Protein AF-A0A964ZYA9-F1 (afdb_monomer)

pLDDT: mean 88.0, std 15.66, range [35.34, 98.38]

Radius of gyration: 17.42 Å; Cα contacts (8 Å, |Δi|>4): 126; chains: 1; bounding box: 40×22×54 Å

Secondary structure (DSSP, 8-state):
-HHHHHHHHHHHHH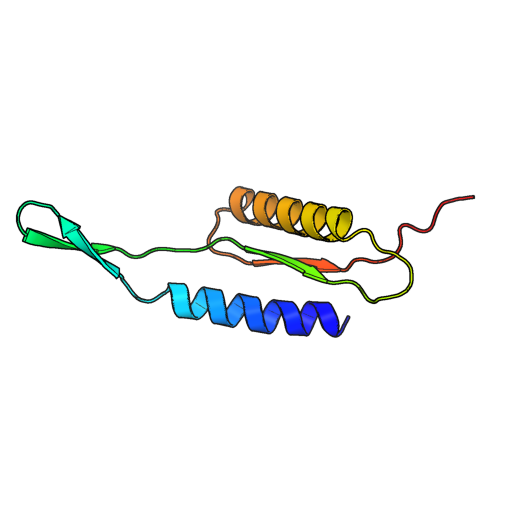HHHTTSPEEEE-TTS-EEEE-----EEEEEE-SSS---HHHHHHHHHHHHHHHHHTTSSSEEEEEE-------

Mean predicted aligned error: 6.46 Å

Sequence (87 aa):
DTLLHQAEIVANKLMQAARDPILVTDHSHRSVEVQLTVSMGVSATEMFEPAHSTTLLIAADRMLYQSKAAGGNQITSVSGQEETHGQ

Nearest PDB structures (foldseek):
  4f8e-assembly1_B  TM=3.040E-01  e=2.646E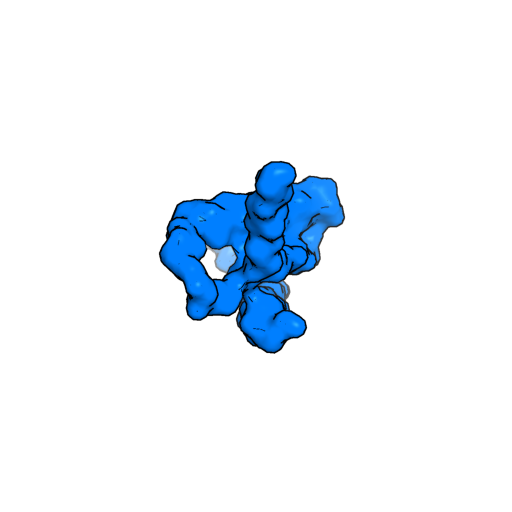+00  Homo sapiens
  3lrt-assembly1_B  TM=2.480E-01  e=1.550E+00  Thermoplasma volcanium
  3dah-assembly1_C  TM=2.963E-01  e=3.233E+00  Burkholderia pseudomallei 1710b
  7c1k-assembly1_A  TM=3.539E-01  e=8.808E+00  Mycetohabitans rhizoxinica HKI 454

Foldseek 3Di:
DVFQVVQVVVVVVVQVVLQAWDWDADPVRDTDTDGDAAQWFEEDEDPPDCPPVVVRVVNRVVQSVVCVVVPHRDYGYDYPDDPPPDD

Solvent-accessible surface area (backbone atoms only — not comparable to full-atom values): 5146 Å² total; per-residue (Å²): 115,71,62,42,53,54,50,48,54,52,50,51,52,52,53,56,65,41,59,58,63,43,80,47,66,50,97,84,72,50,73,45,78,42,80,54,76,56,55,35,34,40,55,30,64,78,90,81,60,90,71,50,68,65,58,50,49,51,48,13,51,52,24,26,52,50,16,47,73,74,74,33,69,34,81,26,76,47,70,59,66,80,80,74,77,80,126

Structure (mmCIF, N/CA/C/O backbone):
data_AF-A0A964ZYA9-F1
#
_entry.id   AF-A0A964ZYA9-F1
#
loop_
_atom_site.group_PDB
_atom_site.id
_atom_site.type_symbol
_atom_site.label_atom_id
_atom_site.label_alt_id
_atom_site.label_comp_id
_atom_site.label_asym_id
_atom_site.label_entity_id
_atom_site.label_seq_id
_atom_site.pdbx_PDB_ins_code
_atom_site.Cartn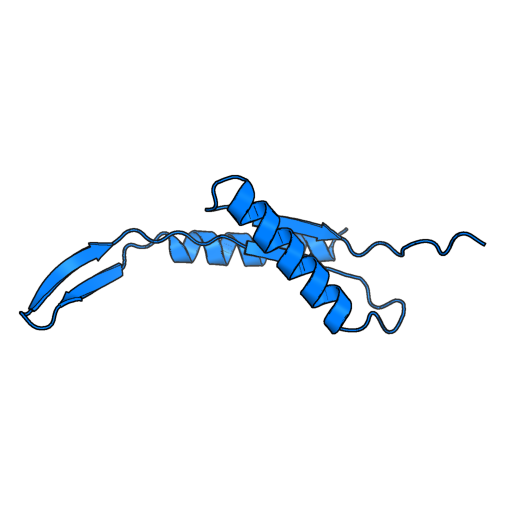_x
_atom_site.Cartn_y
_atom_site.Cartn_z
_atom_site.occupancy
_atom_site.B_iso_or_equiv
_atom_site.auth_seq_id
_atom_site.auth_comp_id
_atom_site.auth_asym_id
_atom_site.auth_atom_id
_atom_site.pdbx_PDB_model_num
ATOM 1 N N . ASP A 1 1 ? 0.032 2.048 -20.659 1.00 74.19 1 ASP A N 1
ATOM 2 C CA . ASP A 1 1 ? 0.720 1.232 -19.651 1.00 74.19 1 ASP A CA 1
ATOM 3 C C . ASP A 1 1 ? -0.281 0.291 -18.987 1.00 74.19 1 ASP A C 1
ATOM 5 O O . ASP A 1 1 ? -1.034 0.687 -18.103 1.00 74.19 1 ASP A O 1
ATOM 9 N N . THR A 1 2 ? -0.379 -0.928 -19.511 1.00 87.12 2 THR A N 1
ATOM 10 C CA . THR A 1 2 ? -1.395 -1.907 -19.092 1.00 87.12 2 THR A CA 1
ATOM 11 C C . THR A 1 2 ? -1.075 -2.508 -17.722 1.00 87.12 2 THR A C 1
ATOM 13 O O . THR A 1 2 ? -1.995 -2.795 -16.957 1.00 87.12 2 THR A O 1
ATOM 16 N N . LEU A 1 3 ? 0.211 -2.669 -17.388 1.00 90.19 3 LEU A N 1
ATOM 17 C CA . LEU A 1 3 ? 0.639 -3.236 -16.109 1.00 90.19 3 LEU A CA 1
ATOM 18 C C . LEU A 1 3 ? 0.345 -2.282 -14.956 1.00 90.19 3 LEU A C 1
ATOM 20 O O . LEU A 1 3 ? -0.206 -2.710 -13.940 1.00 90.19 3 LEU A O 1
ATOM 24 N N . LEU A 1 4 ? 0.642 -0.989 -15.130 1.00 92.75 4 LEU A N 1
ATOM 25 C CA . LEU A 1 4 ? 0.331 0.012 -14.112 1.00 92.75 4 LEU A CA 1
ATOM 26 C C . LEU A 1 4 ? -1.173 0.060 -13.826 1.00 92.75 4 LEU A C 1
ATOM 28 O O . LEU A 1 4 ? -1.583 0.021 -12.669 1.00 92.75 4 LEU A O 1
ATOM 32 N N . HIS A 1 5 ? -1.996 0.031 -14.877 1.00 94.62 5 HIS A N 1
ATOM 33 C CA . HIS A 1 5 ? -3.449 0.015 -14.731 1.00 94.62 5 HIS A CA 1
ATOM 34 C C . HIS A 1 5 ? -3.954 -1.219 -13.962 1.00 94.62 5 HIS A C 1
ATOM 36 O O . HIS A 1 5 ? -4.811 -1.112 -13.084 1.00 94.62 5 HIS A O 1
ATOM 42 N N . GLN A 1 6 ? -3.407 -2.406 -14.242 1.00 95.25 6 GLN A N 1
ATOM 43 C CA . GLN A 1 6 ? -3.754 -3.623 -13.500 1.00 95.25 6 GLN A CA 1
ATOM 44 C C . GLN A 1 6 ? -3.334 -3.544 -12.027 1.00 95.25 6 GLN A C 1
ATOM 46 O O . GLN A 1 6 ? -4.100 -3.949 -11.147 1.00 95.25 6 GLN A O 1
ATOM 51 N N . ALA A 1 7 ? -2.154 -2.989 -11.743 1.00 95.62 7 ALA A N 1
ATOM 52 C CA . ALA A 1 7 ? -1.681 -2.784 -10.379 1.00 95.62 7 ALA A CA 1
ATOM 53 C C . ALA A 1 7 ? -2.578 -1.797 -9.609 1.00 95.62 7 ALA A C 1
ATOM 55 O O . ALA A 1 7 ? -2.942 -2.055 -8.460 1.00 95.62 7 ALA A O 1
ATOM 56 N N . GLU A 1 8 ? -3.025 -0.719 -10.256 1.00 96.75 8 GLU A N 1
ATOM 57 C CA . GLU A 1 8 ? -3.978 0.235 -9.681 1.00 96.75 8 GLU A CA 1
ATOM 58 C C . GLU A 1 8 ? -5.332 -0.404 -9.368 1.00 96.75 8 GLU A C 1
ATOM 60 O O . GLU A 1 8 ? -5.925 -0.096 -8.335 1.00 96.75 8 GLU A O 1
ATOM 65 N N . ILE A 1 9 ? -5.831 -1.319 -10.204 1.00 97.94 9 ILE A N 1
ATOM 66 C CA . ILE A 1 9 ? -7.072 -2.052 -9.911 1.00 97.94 9 ILE A CA 1
ATOM 67 C C . ILE A 1 9 ? -6.929 -2.853 -8.610 1.00 97.94 9 ILE A C 1
ATOM 69 O O . ILE A 1 9 ? -7.835 -2.838 -7.773 1.00 97.94 9 ILE A O 1
ATOM 73 N N . VAL A 1 10 ? -5.804 -3.546 -8.418 1.00 97.75 10 VAL A N 1
ATOM 74 C CA . VAL A 1 10 ? -5.544 -4.306 -7.185 1.00 97.75 10 VAL A CA 1
ATOM 75 C C . VAL A 1 10 ? -5.424 -3.367 -5.985 1.00 97.75 10 VAL A C 1
ATOM 77 O O . VAL A 1 10 ? -6.073 -3.601 -4.965 1.00 97.75 10 VAL A O 1
ATOM 80 N N . ALA A 1 11 ? -4.675 -2.271 -6.115 1.00 97.25 11 ALA A N 1
ATOM 81 C CA . ALA A 1 11 ? -4.537 -1.277 -5.054 1.00 97.25 11 ALA A CA 1
ATOM 82 C C . ALA A 1 11 ? -5.894 -0.665 -4.662 1.00 97.25 11 ALA A C 1
ATOM 84 O O . ALA A 1 11 ? -6.208 -0.552 -3.480 1.00 97.25 11 ALA A O 1
ATOM 85 N N . ASN A 1 12 ? -6.756 -0.351 -5.631 1.00 96.81 12 ASN A N 1
ATOM 86 C CA . ASN A 1 12 ? -8.101 0.158 -5.358 1.00 96.81 12 ASN A CA 1
ATOM 87 C C . ASN A 1 12 ? -8.963 -0.852 -4.591 1.00 96.81 12 ASN A C 1
ATOM 89 O O . ASN A 1 12 ? -9.673 -0.466 -3.662 1.00 96.81 12 ASN A O 1
ATOM 93 N N . LYS A 1 13 ? -8.879 -2.146 -4.923 1.00 96.94 13 LYS A N 1
ATOM 94 C CA . LYS A 1 13 ? -9.584 -3.200 -4.172 1.00 96.94 13 LYS A CA 1
ATOM 95 C C . LYS A 1 13 ? -9.105 -3.281 -2.722 1.00 96.94 13 LYS A C 1
ATOM 97 O O . LYS A 1 13 ? -9.930 -3.395 -1.821 1.00 96.94 13 LYS A O 1
ATOM 102 N N . LEU A 1 14 ? -7.797 -3.164 -2.487 1.00 95.12 14 LEU A N 1
ATOM 103 C CA . LEU A 1 14 ? -7.233 -3.137 -1.134 1.00 95.12 14 LEU A CA 1
ATOM 104 C C . LEU A 1 14 ? -7.671 -1.888 -0.354 1.00 95.12 14 LEU A C 1
ATOM 106 O O . LEU A 1 14 ? -8.046 -2.005 0.809 1.00 95.12 14 LEU A O 1
ATOM 110 N N . MET A 1 15 ? -7.698 -0.710 -0.992 1.00 94.88 15 MET A N 1
ATOM 111 C CA . MET A 1 15 ? -8.235 0.506 -0.365 1.00 94.88 15 MET A CA 1
ATOM 112 C C . MET A 1 15 ? -9.697 0.341 0.033 1.00 94.88 15 MET A C 1
ATOM 114 O O . MET A 1 15 ? -10.081 0.792 1.105 1.00 94.88 15 MET A O 1
ATOM 118 N N . GLN A 1 16 ? -10.518 -0.263 -0.830 1.00 93.81 16 GLN A N 1
ATOM 119 C CA . GLN A 1 16 ? -11.933 -0.495 -0.545 1.00 93.81 16 GLN A CA 1
ATOM 120 C C . GLN A 1 16 ? -12.112 -1.461 0.626 1.00 93.81 16 GLN A C 1
ATOM 122 O O . GLN A 1 16 ? -12.886 -1.155 1.524 1.00 93.81 16 GLN A O 1
ATOM 127 N N . ALA A 1 17 ? -11.358 -2.562 0.660 1.00 91.56 17 ALA A N 1
ATOM 128 C CA . ALA A 1 17 ? -11.393 -3.519 1.767 1.00 91.56 17 ALA A CA 1
ATOM 129 C C . ALA A 1 1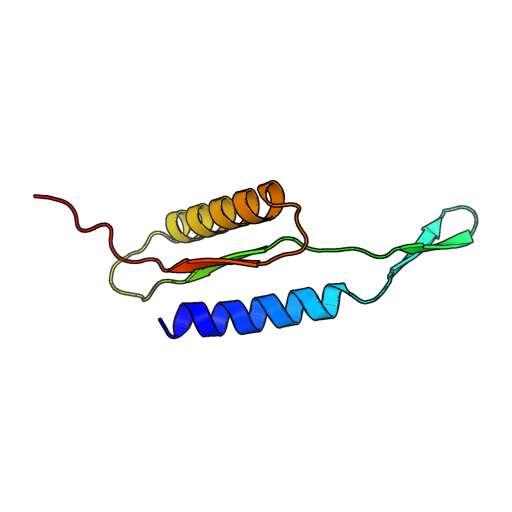7 ? -10.957 -2.896 3.107 1.00 91.56 17 ALA A C 1
ATOM 131 O O . ALA A 1 17 ? -11.461 -3.268 4.158 1.00 91.56 17 ALA A O 1
ATOM 132 N N . ALA A 1 18 ? -10.055 -1.911 3.081 1.00 90.69 18 ALA A N 1
ATOM 133 C CA . ALA A 1 18 ? -9.623 -1.193 4.279 1.00 90.69 18 ALA A CA 1
ATOM 134 C C . ALA A 1 18 ? -10.659 -0.184 4.819 1.00 90.69 18 ALA A C 1
ATOM 136 O O . ALA A 1 18 ? -10.404 0.444 5.846 1.00 90.69 18 ALA A O 1
ATOM 137 N N . ARG A 1 19 ? -11.797 0.018 4.134 1.00 90.88 19 ARG A N 1
ATOM 138 C CA . ARG A 1 19 ? -12.854 0.940 4.585 1.00 90.88 19 ARG A CA 1
ATOM 139 C C . ARG A 1 19 ? -13.759 0.343 5.650 1.00 90.88 19 ARG A C 1
ATOM 141 O O . ARG A 1 19 ? -14.475 1.111 6.286 1.00 90.88 19 ARG A O 1
ATOM 148 N N . ASP A 1 20 ? -13.738 -0.965 5.859 1.00 92.94 20 ASP A N 1
ATOM 149 C CA . ASP A 1 20 ? -14.567 -1.569 6.893 1.00 92.94 20 ASP A CA 1
ATOM 150 C C . ASP A 1 20 ? -14.031 -1.180 8.285 1.00 92.94 20 ASP A C 1
ATOM 152 O O . ASP A 1 20 ? -12.826 -1.315 8.540 1.00 92.94 20 ASP A O 1
ATOM 156 N N . PRO A 1 21 ? -14.884 -0.670 9.193 1.00 93.75 21 PRO A N 1
ATOM 157 C CA . PRO A 1 21 ? -14.479 -0.386 10.561 1.00 93.75 21 PRO A CA 1
ATOM 158 C C . PRO A 1 21 ? -13.985 -1.654 11.251 1.00 93.75 21 PRO A C 1
ATOM 160 O O . PRO A 1 21 ? -14.587 -2.722 11.135 1.00 93.75 21 PRO A O 1
ATOM 163 N N . ILE A 1 22 ? -12.906 -1.526 12.018 1.00 93.50 22 ILE A N 1
ATOM 164 C CA . ILE A 1 22 ? -12.431 -2.617 12.866 1.00 93.50 22 ILE A CA 1
ATOM 165 C C . ILE A 1 22 ? -12.940 -2.426 14.291 1.00 93.50 22 ILE A C 1
ATOM 167 O O . ILE A 1 22 ? -12.892 -1.323 14.840 1.00 93.50 22 ILE A O 1
ATOM 171 N N . LEU A 1 23 ? -13.401 -3.511 14.908 1.00 95.75 23 LEU A N 1
ATOM 172 C CA . LEU A 1 23 ? -13.744 -3.515 16.323 1.00 95.75 23 LEU A CA 1
ATOM 173 C C . LEU A 1 23 ? -12.465 -3.716 17.138 1.00 95.75 23 LEU A C 1
ATOM 175 O O . LEU A 1 23 ? -11.863 -4.789 17.109 1.00 95.75 23 LEU A O 1
ATOM 179 N N . VAL A 1 24 ? -12.049 -2.682 17.862 1.00 95.25 24 VAL A N 1
ATOM 180 C CA . VAL A 1 24 ? -10.914 -2.757 18.782 1.00 95.25 24 VAL A CA 1
ATOM 181 C C . VAL A 1 24 ? -11.455 -2.944 20.188 1.00 95.25 24 VAL A C 1
ATOM 183 O O . VAL A 1 24 ? -12.173 -2.084 20.699 1.00 95.25 24 VAL A O 1
ATOM 186 N N . THR A 1 25 ? -11.101 -4.065 20.814 1.00 96.12 25 THR A N 1
ATOM 187 C CA . THR A 1 25 ? -11.467 -4.374 22.199 1.00 96.12 25 THR A CA 1
ATOM 188 C C . THR A 1 25 ? -10.242 -4.255 23.098 1.00 96.12 25 THR A C 1
ATOM 190 O O . THR A 1 25 ? -9.211 -4.870 22.830 1.00 96.12 25 THR A O 1
ATOM 193 N N . ASP A 1 26 ? -10.342 -3.462 24.164 1.00 94.69 26 ASP A N 1
ATOM 194 C CA . ASP A 1 26 ? -9.265 -3.307 25.141 1.00 94.69 26 ASP A CA 1
ATOM 195 C C . ASP A 1 26 ? -9.245 -4.435 26.193 1.00 94.69 26 ASP A C 1
ATOM 197 O O . ASP A 1 26 ? -10.134 -5.287 26.264 1.00 94.69 26 ASP A O 1
ATOM 201 N N . HIS A 1 27 ? -8.226 -4.430 27.059 1.00 93.88 27 HIS A N 1
ATOM 202 C CA . HIS A 1 27 ? -8.079 -5.413 28.142 1.00 93.88 27 HIS A CA 1
ATOM 203 C C . HIS A 1 27 ? -9.198 -5.368 29.197 1.00 93.88 27 HIS A C 1
ATOM 205 O O . HIS A 1 27 ? -9.324 -6.300 29.986 1.00 93.88 27 HIS A O 1
ATOM 211 N N . SER A 1 28 ? -10.001 -4.302 29.230 1.00 95.62 28 SER A N 1
ATOM 212 C CA . SER A 1 28 ? -11.167 -4.158 30.108 1.00 95.62 28 SER A CA 1
ATOM 213 C C . SER A 1 28 ? -12.483 -4.558 29.428 1.00 95.62 28 SER A C 1
ATOM 215 O O . SER A 1 28 ? -13.554 -4.305 29.978 1.00 95.62 28 SER A O 1
ATOM 217 N N . HIS A 1 29 ? -12.408 -5.192 28.250 1.00 93.25 29 HIS A N 1
ATOM 218 C CA . HIS A 1 29 ? -13.538 -5.599 27.410 1.00 93.25 29 HIS A CA 1
ATOM 219 C C . HIS A 1 29 ? -14.391 -4.443 26.872 1.00 93.25 29 HIS A C 1
ATOM 221 O O . HIS A 1 29 ? -15.527 -4.651 26.439 1.00 93.25 29 HIS A O 1
ATOM 227 N N . ARG A 1 30 ? -13.859 -3.218 26.845 1.00 94.19 30 ARG A N 1
ATOM 228 C CA . ARG A 1 30 ? -14.518 -2.105 26.153 1.00 94.19 30 ARG A CA 1
ATOM 229 C C . ARG A 1 30 ? -14.202 -2.202 24.677 1.00 94.19 30 ARG A C 1
ATOM 231 O O . ARG A 1 30 ? -13.059 -2.461 24.317 1.00 94.19 30 ARG A O 1
ATOM 238 N N . SER A 1 31 ? -15.208 -1.980 23.840 1.00 96.62 31 SER A N 1
ATOM 239 C CA . SER A 1 31 ? -15.048 -2.044 22.390 1.00 96.62 31 SER A CA 1
ATOM 240 C C . SER A 1 31 ? -15.365 -0.703 21.746 1.00 96.62 31 SER A C 1
ATOM 242 O O . SER A 1 31 ? -16.324 -0.037 22.135 1.00 96.62 31 SER A O 1
ATOM 244 N N . VAL A 1 32 ? -14.551 -0.322 20.767 1.00 96.44 32 VAL A N 1
ATOM 245 C CA . VAL A 1 32 ? -14.747 0.865 19.935 1.00 96.44 32 VAL A CA 1
ATOM 246 C C . VAL A 1 32 ? -14.534 0.490 18.473 1.00 96.44 32 VAL A C 1
ATOM 248 O O . VAL A 1 32 ? -13.620 -0.267 18.146 1.00 96.44 32 VAL A O 1
ATOM 251 N N . GLU A 1 33 ? -15.390 1.002 17.595 1.00 97.06 33 GLU A N 1
ATOM 252 C CA . GLU A 1 33 ? -15.180 0.903 16.154 1.00 97.06 33 GLU A CA 1
ATOM 253 C C . GLU A 1 33 ? -14.177 1.968 15.717 1.00 97.06 33 GLU A C 1
ATOM 255 O O . GLU A 1 33 ? -14.336 3.155 16.011 1.00 97.06 33 GLU A O 1
ATOM 260 N N . VAL A 1 34 ? -13.128 1.541 15.022 1.00 95.38 34 VAL A N 1
ATOM 261 C CA . VAL A 1 34 ? -12.088 2.429 14.509 1.00 95.38 34 VAL A CA 1
ATOM 262 C C . VAL A 1 34 ? -12.106 2.384 12.992 1.00 95.38 34 VAL A C 1
ATOM 264 O O . VAL A 1 34 ? -11.945 1.326 12.384 1.00 95.38 34 VAL A O 1
ATOM 267 N N . GLN A 1 35 ? -12.256 3.557 12.380 1.00 93.81 35 GLN A N 1
ATOM 268 C CA . GLN A 1 35 ? -12.090 3.722 10.944 1.00 93.81 35 GLN A CA 1
ATOM 269 C C . GLN A 1 35 ? -10.602 3.879 10.621 1.00 93.81 35 GLN A C 1
ATOM 271 O O . GLN A 1 35 ? -9.992 4.897 10.952 1.00 93.81 35 GLN A O 1
ATOM 276 N N . LEU A 1 36 ? -10.018 2.882 9.959 1.00 92.12 36 LEU A N 1
ATOM 277 C CA . LEU A 1 36 ? -8.658 2.974 9.438 1.00 92.12 36 LEU A CA 1
ATOM 278 C C . LEU A 1 36 ? -8.663 3.431 7.977 1.00 92.12 36 LEU A C 1
ATOM 280 O O . LEU A 1 36 ? -9.657 3.312 7.262 1.00 92.12 36 LEU A O 1
ATOM 284 N N . THR A 1 37 ? -7.530 3.982 7.546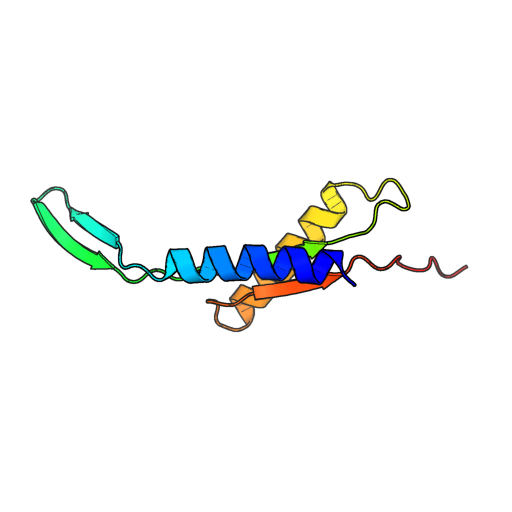 1.00 94.50 37 THR A N 1
ATOM 285 C CA . THR A 1 37 ? -7.249 4.292 6.141 1.00 94.50 37 THR A CA 1
ATOM 286 C C . THR A 1 37 ? -5.861 3.780 5.780 1.00 94.50 37 THR A C 1
ATOM 288 O O . THR A 1 37 ? -5.013 3.578 6.652 1.00 94.50 37 THR A O 1
ATOM 291 N N . VAL A 1 38 ? -5.622 3.565 4.488 1.00 95.44 38 VAL A N 1
ATOM 292 C CA . VAL A 1 38 ? -4.333 3.096 3.969 1.00 95.44 38 VAL A CA 1
ATOM 293 C C . VAL A 1 38 ? -3.820 4.053 2.902 1.00 95.44 38 VAL A C 1
ATOM 295 O O . VAL A 1 38 ? -4.579 4.568 2.088 1.00 95.44 38 VAL A O 1
ATOM 298 N N . SER A 1 39 ? -2.514 4.295 2.914 1.00 97.69 39 SER A N 1
ATOM 299 C CA . SER A 1 39 ? -1.805 5.008 1.846 1.00 97.69 39 SER A CA 1
ATOM 300 C C . SER A 1 39 ? -0.990 3.981 1.075 1.00 97.69 39 SER A C 1
ATOM 302 O O . SER A 1 39 ? -0.355 3.135 1.706 1.00 97.69 39 SER A O 1
ATOM 304 N N . MET A 1 40 ? -1.011 4.026 -0.256 1.00 98.00 40 MET A N 1
ATOM 305 C CA . MET A 1 40 ? -0.314 3.042 -1.087 1.00 98.00 40 MET A CA 1
ATOM 306 C C . MET A 1 40 ? 0.514 3.707 -2.179 1.00 98.00 40 MET A C 1
ATOM 308 O O . MET A 1 40 ? 0.039 4.594 -2.885 1.00 98.00 40 MET A O 1
ATOM 312 N N . GLY A 1 41 ? 1.752 3.236 -2.314 1.00 97.81 41 GLY A N 1
ATOM 313 C CA . GLY A 1 41 ? 2.613 3.505 -3.454 1.00 97.81 41 GLY A CA 1
ATOM 314 C C . GLY A 1 41 ? 2.639 2.300 -4.381 1.00 97.81 41 GLY A C 1
ATOM 315 O O . GLY A 1 41 ? 2.855 1.178 -3.925 1.00 97.81 41 GLY A O 1
ATOM 316 N N . VAL A 1 42 ? 2.398 2.526 -5.668 1.00 96.94 42 VAL A N 1
ATOM 317 C CA . VAL A 1 42 ? 2.329 1.477 -6.688 1.00 96.94 42 VAL A CA 1
ATOM 318 C C . VAL A 1 42 ? 3.401 1.733 -7.738 1.00 96.94 42 VAL A C 1
ATOM 320 O O . VAL A 1 42 ? 3.534 2.843 -8.246 1.00 96.94 42 VAL A O 1
ATOM 323 N N . SER A 1 43 ? 4.157 0.701 -8.090 1.00 94.12 43 SER A N 1
ATOM 324 C CA . SER A 1 43 ? 5.066 0.733 -9.230 1.00 94.12 43 SER A CA 1
ATOM 325 C C . SER A 1 43 ? 4.848 -0.500 -10.097 1.00 94.12 43 SER A C 1
ATOM 327 O O . SER A 1 43 ? 4.562 -1.591 -9.598 1.00 94.12 43 SER A O 1
ATOM 329 N N . ALA A 1 44 ? 4.953 -0.318 -11.409 1.00 92.12 44 ALA A N 1
ATOM 330 C CA . ALA A 1 44 ? 4.876 -1.399 -12.381 1.00 92.12 44 ALA A CA 1
ATOM 331 C C . ALA A 1 44 ? 5.906 -1.160 -13.485 1.00 92.12 44 ALA A C 1
ATOM 333 O O . ALA A 1 44 ? 6.142 -0.020 -13.874 1.00 92.12 44 ALA A O 1
ATOM 334 N N . THR A 1 45 ? 6.525 -2.228 -13.978 1.00 87.94 45 THR A N 1
ATOM 335 C CA . THR A 1 45 ? 7.499 -2.180 -15.073 1.00 87.94 45 THR A CA 1
ATOM 336 C C . THR A 1 45 ? 7.313 -3.401 -15.956 1.00 87.94 45 THR A C 1
ATOM 338 O O . THR A 1 45 ? 6.987 -4.482 -15.459 1.00 87.94 45 THR A O 1
ATOM 341 N N . GLU A 1 46 ? 7.531 -3.244 -17.256 1.00 83.88 46 GLU A N 1
ATOM 342 C CA . GLU A 1 46 ? 7.642 -4.385 -18.162 1.00 83.88 46 GLU A CA 1
ATOM 343 C C . GLU A 1 46 ? 9.012 -5.060 -17.967 1.00 83.88 46 GLU A C 1
ATOM 345 O O . GLU A 1 46 ? 9.998 -4.409 -17.609 1.00 83.88 46 GLU A O 1
ATOM 350 N N . MET A 1 47 ? 9.076 -6.382 -18.153 1.00 69.31 47 MET A N 1
ATOM 351 C CA . MET A 1 47 ? 10.338 -7.129 -18.112 1.00 69.31 47 MET A CA 1
ATOM 352 C C . MET A 1 47 ? 11.101 -6.892 -19.417 1.00 69.31 47 MET A C 1
ATOM 354 O O . MET A 1 47 ? 10.931 -7.661 -20.35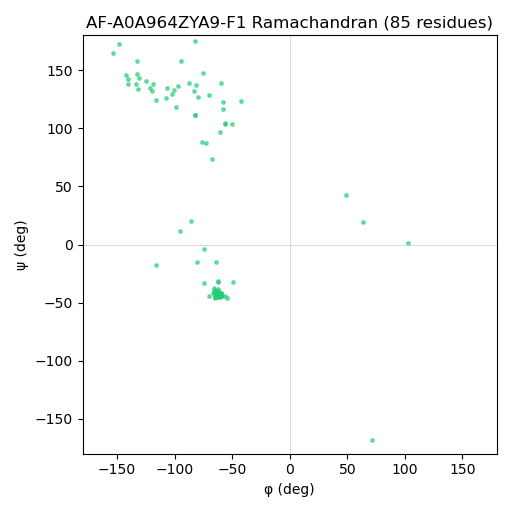9 1.00 69.31 47 MET A O 1
ATOM 358 N N . PHE A 1 48 ? 11.916 -5.839 -19.485 1.00 59.97 48 PHE A N 1
ATOM 359 C CA . PHE A 1 48 ? 12.764 -5.584 -20.661 1.00 59.97 48 PHE A CA 1
ATOM 360 C C . PHE A 1 48 ? 14.272 -5.643 -20.404 1.00 59.97 48 PHE A C 1
ATOM 362 O O . PHE A 1 48 ? 15.032 -5.907 -21.322 1.00 59.97 48 PHE A O 1
ATOM 369 N N . GLU A 1 49 ? 14.702 -5.556 -19.155 1.00 58.66 49 GLU A N 1
ATOM 370 C CA . GLU A 1 49 ? 16.092 -5.685 -18.701 1.00 58.66 49 GLU A CA 1
ATOM 371 C C . GLU A 1 49 ? 16.031 -6.299 -17.286 1.00 58.66 49 GLU A C 1
ATOM 373 O O . GLU A 1 49 ? 14.923 -6.424 -16.740 1.00 58.66 49 GLU A O 1
ATOM 378 N N . PRO A 1 50 ? 17.140 -6.685 -16.626 1.00 60.62 50 PRO A N 1
ATOM 379 C CA . PRO A 1 50 ? 17.110 -6.963 -15.197 1.00 60.62 50 PRO A CA 1
ATOM 380 C C . PRO A 1 50 ? 16.860 -5.646 -14.448 1.00 60.62 50 PRO A C 1
ATOM 382 O O . PRO A 1 50 ? 17.752 -5.075 -13.820 1.00 60.62 50 PRO A O 1
ATOM 385 N N . ALA A 1 51 ? 15.622 -5.150 -14.510 1.00 58.88 51 ALA A N 1
ATOM 386 C CA . ALA A 1 51 ? 15.100 -4.155 -13.604 1.00 58.88 51 ALA A CA 1
ATOM 387 C C . ALA A 1 51 ? 15.277 -4.762 -12.219 1.00 58.88 51 ALA A C 1
ATOM 389 O O . ALA A 1 51 ? 14.602 -5.724 -11.842 1.00 58.88 51 ALA A O 1
ATOM 390 N N . HIS A 1 52 ? 16.288 -4.272 -11.506 1.00 72.94 52 HIS A N 1
ATOM 391 C CA . HIS A 1 52 ? 16.623 -4.799 -10.200 1.00 72.94 52 HIS A CA 1
ATOM 392 C C . HIS A 1 52 ? 15.366 -4.634 -9.351 1.00 72.94 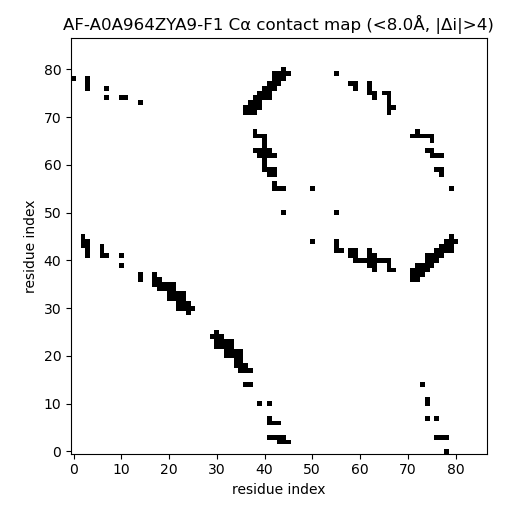52 HIS A C 1
ATOM 394 O O . HIS A 1 52 ? 14.840 -3.528 -9.235 1.00 72.94 52 HIS A O 1
ATOM 400 N N . SER A 1 53 ? 14.854 -5.728 -8.791 1.00 81.19 53 SER A N 1
ATOM 401 C CA . SER A 1 53 ? 13.648 -5.724 -7.952 1.00 81.19 53 SER A CA 1
ATOM 402 C C . SER A 1 53 ? 13.709 -4.637 -6.871 1.00 81.19 53 SER A C 1
ATOM 404 O O . SER A 1 53 ? 12.704 -4.004 -6.557 1.00 81.19 53 SER A O 1
ATOM 406 N N . THR A 1 54 ? 14.916 -4.344 -6.382 1.00 87.81 54 THR A N 1
ATOM 407 C CA . THR A 1 54 ? 15.235 -3.211 -5.510 1.00 87.81 54 THR A CA 1
ATOM 408 C C . THR A 1 54 ? 14.800 -1.858 -6.083 1.00 87.81 54 THR A C 1
ATOM 410 O O . THR A 1 54 ? 14.180 -1.079 -5.369 1.00 87.81 54 THR A O 1
ATOM 413 N N . THR A 1 55 ? 15.070 -1.565 -7.355 1.00 87.19 55 THR A N 1
ATOM 414 C CA . THR A 1 55 ? 14.662 -0.314 -8.017 1.00 87.19 55 THR A CA 1
ATOM 415 C C . THR A 1 55 ? 13.143 -0.185 -8.076 1.00 87.19 55 THR A C 1
ATOM 417 O O . THR A 1 55 ? 12.607 0.884 -7.785 1.00 87.19 55 THR A O 1
ATOM 420 N N . LEU A 1 56 ? 12.434 -1.280 -8.376 1.00 89.25 56 LEU A N 1
ATOM 421 C CA . LEU A 1 56 ? 10.969 -1.286 -8.406 1.00 89.25 56 LEU A CA 1
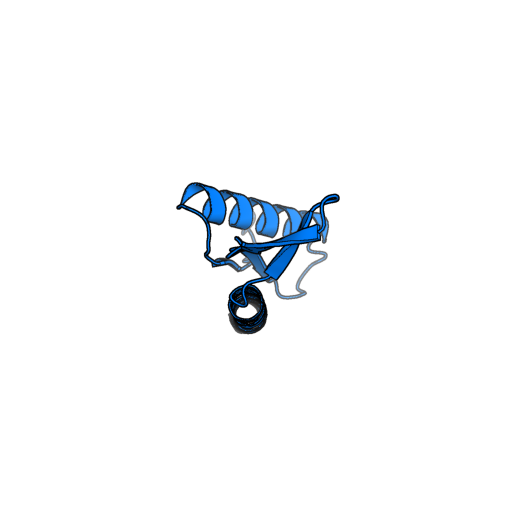ATOM 422 C C . LEU A 1 56 ? 10.375 -1.012 -7.013 1.00 89.25 56 LEU A C 1
ATOM 424 O O . LEU A 1 56 ? 9.430 -0.229 -6.888 1.00 89.25 56 LEU A O 1
ATOM 428 N N . LEU A 1 57 ? 10.966 -1.594 -5.964 1.00 92.62 57 LEU A N 1
ATOM 429 C CA . LEU A 1 57 ? 10.582 -1.339 -4.573 1.00 92.62 57 LEU A CA 1
ATOM 430 C C . LEU A 1 57 ? 10.889 0.099 -4.137 1.00 92.62 57 LEU A C 1
ATOM 432 O O . LEU A 1 57 ? 10.046 0.725 -3.501 1.00 92.62 57 LEU A O 1
ATOM 436 N N . ILE A 1 58 ? 12.047 0.652 -4.514 1.00 93.88 58 ILE A N 1
ATOM 437 C CA . ILE A 1 58 ? 12.390 2.059 -4.246 1.00 93.88 58 ILE A CA 1
ATOM 438 C C . ILE A 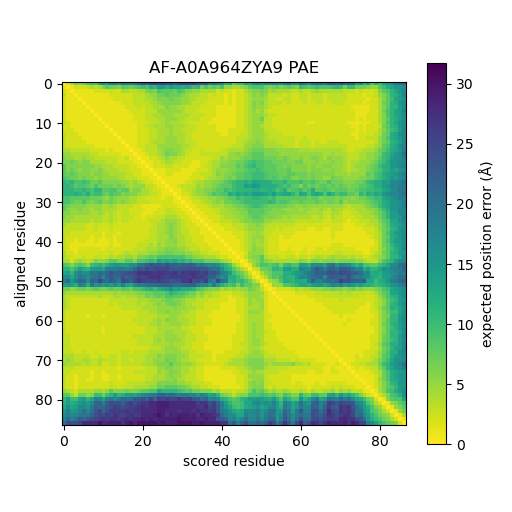1 58 ? 11.371 2.993 -4.910 1.00 93.88 58 ILE A C 1
ATOM 440 O O . ILE A 1 58 ? 10.942 3.969 -4.296 1.00 93.88 58 ILE A O 1
ATOM 444 N N . ALA A 1 59 ? 10.953 2.701 -6.144 1.00 93.44 59 ALA A N 1
ATOM 445 C CA . ALA A 1 59 ? 9.918 3.475 -6.824 1.00 93.44 59 ALA A CA 1
ATOM 446 C C . ALA A 1 59 ? 8.574 3.406 -6.076 1.00 93.44 59 ALA A C 1
ATOM 448 O O . ALA A 1 59 ? 7.956 4.445 -5.844 1.00 93.44 59 ALA A O 1
ATOM 449 N N . ALA A 1 60 ? 8.155 2.215 -5.631 1.00 95.50 60 ALA A N 1
ATOM 450 C CA . ALA A 1 60 ? 6.935 2.053 -4.839 1.00 95.50 60 ALA A CA 1
ATOM 451 C C . ALA A 1 60 ? 7.001 2.816 -3.504 1.00 95.50 60 ALA A C 1
ATOM 453 O O . ALA A 1 60 ? 6.044 3.497 -3.142 1.00 95.50 60 ALA A O 1
ATOM 454 N N . ASP A 1 61 ? 8.131 2.764 -2.794 1.00 97.75 61 ASP A N 1
ATOM 455 C CA . ASP A 1 61 ? 8.306 3.470 -1.519 1.00 97.75 61 ASP A CA 1
ATOM 456 C C . ASP A 1 61 ? 8.284 4.996 -1.698 1.00 97.75 61 ASP A C 1
ATOM 458 O O . ASP A 1 61 ? 7.627 5.710 -0.939 1.00 97.75 61 ASP A O 1
ATOM 462 N N . ARG A 1 62 ? 8.891 5.513 -2.777 1.00 97.75 62 ARG A N 1
ATOM 463 C CA . ARG A 1 62 ? 8.772 6.934 -3.148 1.00 97.75 62 ARG A CA 1
ATOM 464 C C . ARG A 1 62 ? 7.318 7.334 -3.385 1.00 97.75 62 ARG A C 1
ATOM 466 O O . ARG A 1 62 ? 6.893 8.378 -2.891 1.00 97.75 62 ARG A O 1
ATOM 473 N N . MET A 1 63 ? 6.546 6.513 -4.098 1.00 97.94 63 MET A N 1
ATOM 474 C CA . MET A 1 63 ? 5.120 6.775 -4.311 1.00 97.94 63 MET A CA 1
ATOM 475 C C . MET A 1 63 ? 4.322 6.700 -3.003 1.00 97.94 63 MET A C 1
ATOM 477 O O . MET A 1 63 ? 3.437 7.520 -2.774 1.00 97.94 63 MET A O 1
ATOM 481 N N . LEU A 1 64 ? 4.664 5.781 -2.097 1.00 98.38 64 LEU A N 1
ATOM 482 C CA . LEU A 1 64 ? 4.047 5.702 -0.772 1.00 98.38 64 LEU A CA 1
ATOM 483 C C . LEU A 1 64 ? 4.337 6.966 0.045 1.00 98.38 64 LEU A C 1
ATOM 485 O O . LEU A 1 64 ? 3.439 7.511 0.690 1.00 98.38 64 LEU A O 1
ATOM 489 N N . TYR A 1 65 ? 5.580 7.441 0.010 1.00 98.25 65 TYR A N 1
ATOM 490 C CA . TYR A 1 65 ? 5.977 8.676 0.671 1.00 98.25 65 TYR A CA 1
ATOM 491 C C . TYR A 1 65 ? 5.190 9.875 0.128 1.00 98.25 65 TYR A C 1
ATOM 493 O O . TYR A 1 65 ? 4.654 10.658 0.910 1.00 98.25 65 TYR A O 1
ATOM 501 N N . GLN A 1 66 ? 5.045 9.982 -1.196 1.00 98.19 66 GLN A N 1
ATOM 502 C CA . GLN A 1 66 ? 4.233 11.024 -1.831 1.00 98.19 66 GLN A CA 1
ATOM 503 C C . GLN A 1 66 ? 2.753 10.927 -1.446 1.00 98.19 66 GLN A C 1
ATOM 505 O O . GLN A 1 66 ? 2.161 11.938 -1.072 1.00 98.19 66 GLN A O 1
ATOM 510 N N . SER A 1 67 ? 2.175 9.722 -1.451 1.00 98.12 67 SER A N 1
ATOM 511 C CA . SER A 1 67 ? 0.793 9.484 -1.019 1.00 98.12 67 SER A CA 1
ATOM 512 C C . SER A 1 67 ? 0.559 9.978 0.414 1.00 98.12 67 SER A C 1
ATOM 514 O O . SER A 1 67 ? -0.413 10.692 0.679 1.00 98.12 67 SER A O 1
ATOM 516 N N . LYS A 1 68 ? 1.491 9.684 1.334 1.00 97.88 68 LYS A N 1
ATOM 517 C CA . LYS A 1 68 ? 1.454 10.193 2.715 1.00 97.88 68 LYS A CA 1
ATOM 518 C C . LYS A 1 68 ? 1.602 11.714 2.778 1.00 97.88 68 LYS A C 1
ATOM 520 O O . LYS A 1 68 ? 0.847 12.363 3.497 1.00 97.88 68 LYS A O 1
ATOM 525 N N . ALA A 1 69 ? 2.546 12.285 2.029 1.00 98.12 69 ALA A N 1
ATOM 526 C CA . ALA A 1 69 ? 2.792 13.726 2.004 1.00 98.12 69 ALA A CA 1
ATOM 527 C C . ALA A 1 69 ? 1.584 14.523 1.482 1.00 98.12 69 ALA A C 1
ATOM 529 O O . ALA A 1 69 ? 1.324 15.626 1.953 1.00 98.12 69 ALA A O 1
ATOM 530 N N . ALA A 1 70 ? 0.810 13.947 0.563 1.00 97.44 70 ALA A N 1
ATOM 531 C CA . ALA A 1 70 ? -0.400 14.551 0.017 1.00 97.44 70 ALA A CA 1
ATOM 532 C C . ALA A 1 70 ? -1.668 14.287 0.865 1.00 97.44 70 ALA A C 1
ATOM 534 O O . ALA A 1 70 ? -2.779 14.420 0.359 1.00 97.44 70 ALA A O 1
ATOM 535 N N . GLY A 1 71 ? -1.522 13.934 2.150 1.00 97.12 71 GLY A N 1
ATOM 536 C CA . GLY A 1 71 ? -2.632 13.800 3.108 1.00 97.12 71 GLY A CA 1
ATOM 537 C C . GLY A 1 71 ? -3.073 12.364 3.409 1.00 97.12 71 GLY A C 1
ATOM 538 O O . GLY A 1 71 ? -3.973 12.164 4.223 1.00 97.12 71 GLY A O 1
ATOM 539 N N . GLY A 1 72 ? -2.419 11.366 2.810 1.00 95.81 72 GLY A N 1
ATOM 540 C CA . GLY A 1 72 ? -2.734 9.952 2.994 1.00 95.81 72 GLY A CA 1
ATOM 541 C C . GLY A 1 72 ? -4.043 9.518 2.326 1.00 95.81 72 GLY A C 1
ATOM 542 O O . GLY A 1 72 ? -4.610 10.235 1.508 1.00 95.81 72 GLY A O 1
ATOM 543 N N . ASN A 1 73 ? -4.504 8.307 2.660 1.00 96.38 73 ASN A N 1
ATOM 544 C CA . ASN A 1 73 ? -5.747 7.708 2.151 1.00 96.38 73 ASN A CA 1
ATOM 545 C C . ASN A 1 73 ? -5.897 7.777 0.616 1.00 96.38 73 ASN A C 1
ATOM 547 O O . ASN A 1 73 ? -6.966 8.092 0.093 1.00 96.38 73 ASN A O 1
ATOM 551 N N . GLN A 1 74 ? -4.814 7.506 -0.112 1.00 97.25 74 GLN A N 1
ATOM 552 C CA . GLN A 1 74 ? -4.805 7.545 -1.572 1.00 97.25 74 GLN A CA 1
ATOM 553 C C . GLN A 1 74 ? -3.750 6.617 -2.168 1.00 97.25 74 GLN A C 1
ATOM 555 O O . GLN A 1 74 ? -2.821 6.159 -1.490 1.00 97.25 74 GLN A O 1
ATOM 560 N N . ILE A 1 75 ? -3.894 6.369 -3.465 1.00 97.88 75 ILE A N 1
ATOM 561 C CA . ILE A 1 75 ? -2.922 5.647 -4.279 1.00 97.88 75 ILE A CA 1
ATOM 562 C C . ILE A 1 75 ? -2.107 6.673 -5.059 1.00 97.88 75 ILE A C 1
ATOM 564 O O . ILE A 1 75 ? -2.663 7.580 -5.673 1.00 97.88 75 ILE A O 1
ATOM 568 N N . THR A 1 76 ? -0.791 6.506 -5.054 1.00 97.88 76 THR A N 1
ATOM 569 C CA . THR A 1 76 ? 0.111 7.190 -5.981 1.00 97.88 76 THR A CA 1
ATOM 570 C C . THR A 1 76 ? 0.870 6.121 -6.751 1.00 97.88 76 THR A C 1
ATOM 572 O O . THR A 1 76 ? 1.300 5.124 -6.167 1.00 97.88 76 THR A O 1
ATOM 575 N N . SER A 1 77 ? 0.978 6.283 -8.064 1.00 96.56 77 SER A N 1
ATOM 576 C CA . SER A 1 77 ? 1.463 5.245 -8.967 1.00 96.56 77 SER A CA 1
ATOM 577 C C . SER A 1 77 ? 2.500 5.802 -9.940 1.00 96.56 77 SER A C 1
ATOM 579 O O . SER A 1 77 ? 2.441 6.967 -10.333 1.00 96.56 77 SER A O 1
ATOM 581 N N . VAL A 1 78 ? 3.471 4.970 -10.319 1.00 94.50 78 VAL A N 1
ATOM 582 C CA . VAL A 1 78 ? 4.470 5.314 -11.335 1.00 94.50 78 VAL A CA 1
ATOM 583 C C . VAL A 1 78 ? 4.769 4.124 -12.235 1.00 94.50 78 VAL A C 1
ATOM 585 O O . VAL A 1 78 ? 4.916 2.989 -11.774 1.00 94.50 78 VAL A O 1
ATOM 588 N N . SER A 1 79 ? 4.878 4.401 -13.528 1.00 89.31 79 SER A N 1
ATOM 589 C CA . SER A 1 79 ? 5.388 3.461 -14.512 1.00 89.31 79 SER A CA 1
ATOM 590 C C . SER A 1 79 ? 6.912 3.494 -14.540 1.00 89.31 79 SER A C 1
ATOM 592 O O . SER A 1 79 ? 7.527 4.559 -14.595 1.00 89.31 79 SER A O 1
ATOM 594 N N . GLY A 1 80 ? 7.539 2.323 -14.513 1.00 75.19 80 GLY A N 1
ATOM 595 C CA . GLY A 1 80 ? 8.949 2.181 -14.847 1.00 75.19 80 GLY A CA 1
ATOM 596 C C . GLY A 1 80 ? 9.113 2.346 -16.352 1.00 75.19 80 GLY A C 1
ATOM 597 O O . GLY A 1 80 ? 9.050 1.363 -17.080 1.00 75.19 80 GLY A O 1
ATOM 598 N N . GLN A 1 81 ? 9.271 3.577 -16.833 1.00 61.72 81 GLN A N 1
ATOM 599 C CA . GLN A 1 81 ? 9.878 3.790 -18.145 1.00 61.72 81 GLN A CA 1
ATOM 600 C C . GLN A 1 81 ? 11.391 3.866 -17.965 1.00 61.72 81 GLN A C 1
ATOM 602 O O . GLN A 1 81 ? 11.862 4.450 -16.989 1.00 61.72 81 GLN A O 1
ATOM 607 N N . GLU A 1 82 ? 12.127 3.239 -18.886 1.00 51.69 82 GLU A N 1
ATOM 608 C CA . GLU A 1 82 ? 13.583 3.328 -18.978 1.00 51.69 82 GLU A CA 1
ATOM 609 C C . GLU A 1 82 ? 14.030 4.776 -18.756 1.00 51.69 82 GLU A C 1
ATOM 611 O O . GLU A 1 82 ? 13.626 5.685 -19.486 1.00 51.69 82 GLU A O 1
ATOM 616 N N . GLU A 1 83 ? 14.899 4.998 -17.770 1.00 47.19 83 GLU A N 1
ATOM 617 C CA . GLU A 1 83 ? 15.810 6.129 -17.855 1.00 47.19 83 GLU A CA 1
ATOM 618 C C . GLU A 1 83 ? 16.647 5.877 -19.111 1.00 47.19 83 GLU A C 1
ATOM 620 O O . GLU A 1 83 ? 17.598 5.090 -19.087 1.00 47.19 83 GLU A O 1
ATOM 625 N N . THR A 1 84 ? 16.256 6.487 -20.235 1.00 44.47 84 THR A N 1
ATOM 626 C CA . THR A 1 84 ? 17.114 6.618 -21.410 1.00 44.47 84 THR A CA 1
ATOM 627 C C . THR A 1 84 ? 18.436 7.171 -20.905 1.00 44.47 84 THR A C 1
ATOM 629 O O . THR A 1 84 ? 18.519 8.350 -20.558 1.00 44.47 84 THR A O 1
ATOM 632 N N . HIS A 1 85 ? 19.441 6.301 -20.804 1.00 41.03 85 HIS A N 1
ATOM 633 C CA . HIS A 1 85 ? 20.813 6.695 -20.551 1.00 41.03 85 HIS A CA 1
ATOM 634 C C . HIS A 1 85 ? 21.178 7.679 -21.659 1.00 41.03 85 HIS A C 1
ATOM 636 O O . HIS A 1 85 ? 21.337 7.294 -22.819 1.00 41.03 85 HIS A O 1
ATOM 642 N N . GLY A 1 86 ? 21.224 8.964 -21.307 1.00 36.84 86 GLY A N 1
ATOM 643 C CA . GLY A 1 86 ? 21.817 9.984 -22.152 1.00 36.84 86 GLY A CA 1
ATOM 644 C C . GLY A 1 86 ? 23.261 9.580 -22.411 1.00 36.84 86 GLY A C 1
ATOM 645 O O . GLY A 1 86 ? 24.033 9.428 -21.463 1.00 36.84 86 GLY A O 1
ATOM 646 N N . GLN A 1 87 ? 23.555 9.325 -23.685 1.00 35.34 87 GLN A N 1
ATOM 647 C CA . GLN A 1 87 ? 24.904 9.161 -24.219 1.00 35.34 87 GLN A CA 1
ATOM 648 C C . GLN A 1 87 ? 25.732 10.432 -24.027 1.00 35.34 87 GLN A C 1
ATOM 650 O O . GLN A 1 87 ? 25.140 11.535 -24.091 1.00 35.34 87 GLN A O 1
#